Protein AF-A0A7S3TNV8-F1 (afdb_monomer)

Solvent-accessible surface area (backbone atoms only — not comparable to full-atom values): 8976 Å² total; per-residue (Å²): 89,77,47,79,48,80,37,58,65,66,76,60,36,84,88,40,68,50,72,48,67,50,72,20,68,51,102,90,32,57,68,42,51,23,13,34,42,31,68,38,26,42,53,28,73,38,35,35,22,33,30,31,35,34,22,47,86,67,29,51,46,73,84,59,76,71,73,65,27,46,64,44,63,17,73,66,74,43,70,25,25,42,14,15,30,81,36,85,53,36,44,83,66,53,17,26,31,31,29,38,52,78,52,60,22,20,69,56,12,38,73,61,49,20,26,36,39,39,41,37,46,37,68,88,80,30,33,36,39,30,39,75,28,54,54,93,59,63,62,69,40,56,80,69,75,53,72,58,75,86,77,71,60,85,43,37,38,76,44,68,24,47,78,88,36,15,37,49,82,38,53,109

Sequence (172 aa):
GLFILDLDHVPTGCGTWPAFWMYGEDETHIWPKWGEYDIFESMHNLTNVMTTLHTTEGCDQSTVAPGTFKRMDGAAGHPAADCNTEAKGQYHNQGCPQLGPDRTSGNAFNADGGGTFAAEWDPRSQQIRTWFWGRGKEPEDLKRGKPEPYDWGMPYSFFSLDPRRCPAAHFH

Radius of gyration: 15.63 Å; Cα contacts (8 Å, |Δi|>4): 425; chains: 1; bounding box: 36×34×40 Å

Mean predicted aligned error: 2.69 Å

InterPro domains:
  IPR013320 Concanavalin A-like lectin/glucanase domain superfamily [SSF49899] (1-147)
  IPR050546 Glycosyl Hydrolase Family 16 [PTHR10963] (3-152)

Organism: NCBI:txid141414

Structure (mmCIF, N/CA/C/O backbone):
data_AF-A0A7S3TNV8-F1
#
_entry.id   AF-A0A7S3TNV8-F1
#
loop_
_atom_site.group_PDB
_atom_site.id
_atom_site.type_symbol
_atom_site.label_atom_id
_atom_site.label_alt_id
_atom_site.label_comp_id
_atom_site.label_asym_id
_atom_site.label_entity_id
_atom_site.label_seq_id
_atom_site.pdbx_PDB_ins_code
_atom_site.Cartn_x
_atom_site.Cartn_y
_atom_site.Cartn_z
_atom_site.occupancy
_atom_site.B_iso_or_equiv
_atom_site.auth_seq_id
_atom_site.auth_comp_id
_atom_site.auth_asym_id
_atom_site.auth_atom_id
_atom_site.pdbx_PDB_model_num
ATOM 1 N N . GLY A 1 1 ? -4.685 -15.216 -0.239 1.00 93.81 1 GLY A N 1
ATOM 2 C CA . GLY A 1 1 ? -5.238 -15.487 1.101 1.00 93.81 1 GLY A CA 1
ATOM 3 C C . GLY A 1 1 ? -5.788 -14.213 1.707 1.00 93.81 1 GLY A C 1
ATOM 4 O O . GLY A 1 1 ? -5.789 -13.191 1.034 1.00 93.81 1 GLY A O 1
ATOM 5 N N . LEU A 1 2 ? -6.235 -14.274 2.959 1.00 97.62 2 LEU A N 1
ATOM 6 C CA . LEU A 1 2 ? -6.669 -13.116 3.740 1.00 97.62 2 LEU A CA 1
ATOM 7 C C . LEU A 1 2 ? -5.831 -13.048 5.020 1.00 97.62 2 LEU A C 1
ATOM 9 O O . LEU A 1 2 ? -5.732 -14.041 5.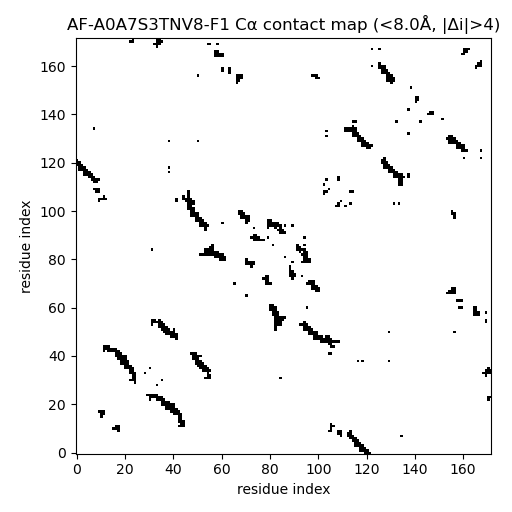741 1.00 97.62 2 LEU A O 1
ATOM 13 N N . PHE A 1 3 ? -5.247 -11.886 5.285 1.00 97.81 3 PHE A N 1
ATOM 14 C CA . PHE A 1 3 ? -4.323 -11.638 6.385 1.00 97.81 3 PHE A CA 1
ATOM 15 C C . PHE A 1 3 ? -4.856 -10.482 7.225 1.00 97.81 3 PHE A C 1
ATOM 17 O O . PHE A 1 3 ? -5.188 -9.428 6.685 1.00 97.81 3 PHE A O 1
ATOM 24 N N . ILE A 1 4 ? -4.963 -10.689 8.537 1.00 97.94 4 ILE A N 1
ATOM 25 C CA . ILE A 1 4 ? -5.504 -9.703 9.474 1.00 97.94 4 ILE A CA 1
ATOM 26 C C . ILE A 1 4 ? -4.386 -9.263 10.411 1.00 97.94 4 ILE A C 1
ATOM 28 O O . ILE A 1 4 ? -3.761 -10.096 11.068 1.00 97.94 4 ILE A O 1
ATOM 32 N N . LEU A 1 5 ? -4.151 -7.958 10.461 1.00 97.69 5 LEU A N 1
ATOM 33 C CA . LEU A 1 5 ? -3.147 -7.315 11.292 1.00 97.69 5 LEU A CA 1
ATOM 34 C C . LEU A 1 5 ? -3.851 -6.342 12.239 1.00 97.69 5 LEU A C 1
ATOM 36 O O . LEU A 1 5 ? -4.276 -5.266 11.826 1.00 97.69 5 LEU A O 1
ATOM 40 N N . ASP A 1 6 ? -3.977 -6.738 13.502 1.00 97.69 6 ASP A N 1
ATOM 41 C CA . ASP A 1 6 ? -4.536 -5.918 14.576 1.00 97.69 6 ASP A CA 1
ATOM 42 C C . ASP A 1 6 ? -3.394 -5.268 15.376 1.00 97.69 6 ASP A C 1
ATOM 44 O O . ASP A 1 6 ? -2.540 -5.966 15.928 1.00 97.69 6 ASP A O 1
ATOM 48 N N . LEU A 1 7 ? -3.342 -3.934 15.393 1.00 97.88 7 LEU A N 1
ATOM 49 C CA . LEU A 1 7 ? -2.240 -3.153 15.950 1.00 97.88 7 LEU A CA 1
ATOM 50 C C . LEU A 1 7 ? -2.749 -2.098 16.924 1.00 97.88 7 LEU A C 1
ATOM 52 O O . LEU A 1 7 ? -3.512 -1.218 16.542 1.00 97.88 7 LEU A O 1
ATOM 56 N N . ASP A 1 8 ? -2.225 -2.104 18.148 1.00 98.06 8 ASP A N 1
ATOM 57 C CA . ASP A 1 8 ? -2.437 -1.013 19.109 1.00 98.06 8 ASP A CA 1
ATOM 58 C C . ASP A 1 8 ? -1.501 0.179 18.860 1.00 98.06 8 ASP A C 1
ATOM 60 O O . ASP A 1 8 ? -1.806 1.312 19.235 1.00 98.06 8 ASP A O 1
ATOM 64 N N . HIS A 1 9 ? -0.325 -0.075 18.275 1.00 98.06 9 HIS A N 1
ATOM 65 C CA . HIS A 1 9 ? 0.735 0.919 18.142 1.00 98.06 9 HIS A CA 1
ATOM 66 C C . HIS A 1 9 ? 1.731 0.550 17.031 1.00 98.06 9 HIS A C 1
ATOM 68 O O . HIS A 1 9 ? 2.029 -0.625 16.819 1.00 98.06 9 HIS A O 1
ATOM 74 N N . VAL A 1 10 ? 2.309 1.556 16.371 1.00 97.69 10 VAL A N 1
ATOM 75 C CA . VAL A 1 10 ? 3.352 1.423 15.338 1.00 97.69 10 VAL A CA 1
ATOM 76 C C . VAL A 1 10 ? 4.565 2.313 15.639 1.00 97.69 10 VAL A C 1
ATOM 78 O O . VAL A 1 10 ? 4.421 3.340 16.317 1.00 97.69 10 VAL A O 1
ATOM 81 N N . PRO A 1 11 ? 5.776 1.963 15.163 1.00 97.50 11 PRO A N 1
ATOM 82 C CA . PRO A 1 11 ? 6.937 2.846 15.258 1.00 97.50 11 PRO A CA 1
ATOM 83 C C . PRO A 1 11 ? 6.700 4.184 14.537 1.00 97.50 11 PRO A C 1
ATOM 85 O O . PRO A 1 11 ? 6.057 4.232 13.493 1.00 97.50 11 PRO A O 1
ATOM 88 N N . THR A 1 12 ? 7.227 5.284 15.075 1.00 96.00 12 THR A N 1
ATOM 89 C CA . THR A 1 12 ? 7.022 6.639 14.530 1.00 96.00 12 THR A CA 1
ATOM 90 C C . THR A 1 12 ? 8.165 7.563 14.940 1.00 96.00 12 THR A C 1
ATOM 92 O O . THR A 1 12 ? 8.697 7.430 16.045 1.00 96.00 12 THR A O 1
ATOM 95 N N . GLY A 1 13 ? 8.541 8.502 14.071 1.00 95.94 13 GLY A N 1
ATOM 96 C CA . GLY A 1 13 ? 9.595 9.481 14.336 1.00 95.94 13 GLY A CA 1
ATOM 97 C C . GLY A 1 13 ? 10.456 9.783 13.111 1.00 95.94 13 GLY A C 1
ATOM 98 O O . GLY A 1 13 ? 10.538 9.006 12.165 1.00 95.94 13 GLY A O 1
ATOM 99 N N . CYS A 1 14 ? 11.160 10.916 13.115 1.00 96.62 14 CYS A N 1
ATOM 100 C CA . CYS A 1 14 ? 12.098 11.234 12.036 1.00 96.62 14 CYS A CA 1
ATOM 101 C C . CYS A 1 14 ? 13.152 10.124 11.878 1.00 96.62 14 CYS A C 1
ATOM 103 O O . CYS A 1 14 ? 13.779 9.714 12.851 1.00 96.62 14 CYS A O 1
ATOM 105 N N . GLY A 1 15 ? 13.355 9.670 10.640 1.00 96.31 15 GLY A N 1
ATOM 106 C CA . GLY A 1 15 ? 14.295 8.592 10.319 1.00 96.31 15 GLY A CA 1
ATOM 107 C C . GLY A 1 15 ? 13.764 7.167 10.515 1.00 96.31 15 GLY A C 1
ATOM 108 O O . GLY A 1 15 ? 14.474 6.234 10.157 1.00 96.31 15 GLY A O 1
ATOM 109 N N . THR A 1 16 ? 12.544 6.968 11.029 1.00 97.75 16 THR A N 1
ATOM 110 C CA . THR A 1 16 ? 11.936 5.629 11.064 1.00 97.75 16 THR A CA 1
ATOM 111 C C . THR A 1 16 ? 11.327 5.257 9.714 1.00 97.75 16 THR A C 1
ATOM 113 O O . THR A 1 16 ? 10.897 6.129 8.952 1.00 97.75 16 THR A O 1
ATOM 116 N N . TRP A 1 17 ? 11.279 3.951 9.448 1.00 98.12 17 TRP A N 1
ATOM 117 C CA . TRP A 1 17 ? 10.628 3.356 8.282 1.00 98.12 17 TRP A CA 1
ATOM 118 C C . TRP A 1 17 ? 10.048 1.973 8.648 1.00 98.12 17 TRP A C 1
ATOM 120 O O . TRP A 1 17 ? 10.650 0.944 8.348 1.00 98.12 17 TRP A O 1
ATOM 130 N N . PRO A 1 18 ? 8.957 1.913 9.436 1.00 98.00 18 PRO A N 1
ATOM 131 C CA . PRO A 1 18 ? 8.311 0.646 9.776 1.00 98.00 18 PRO A CA 1
ATOM 132 C C . PRO A 1 18 ? 7.555 0.043 8.589 1.00 98.00 18 PRO A C 1
ATOM 134 O O . PRO A 1 18 ? 6.885 0.770 7.854 1.00 98.00 18 PRO A O 1
ATOM 137 N N . ALA A 1 19 ? 7.581 -1.288 8.495 1.00 98.31 19 ALA A N 1
ATOM 138 C CA . ALA A 1 19 ? 6.826 -2.045 7.507 1.00 98.31 19 ALA A CA 1
ATOM 139 C C . ALA A 1 19 ? 6.261 -3.357 8.085 1.00 98.31 19 ALA A C 1
ATOM 141 O O . ALA A 1 19 ? 6.890 -4.006 8.925 1.00 98.31 19 ALA A O 1
ATOM 142 N N . PHE A 1 20 ? 5.085 -3.752 7.603 1.00 98.50 20 PHE A N 1
ATOM 143 C CA . PHE A 1 20 ? 4.540 -5.104 7.663 1.00 98.50 20 PHE A CA 1
ATOM 144 C C . PHE A 1 20 ? 4.134 -5.493 6.243 1.00 98.50 20 PHE A C 1
ATOM 146 O O . PHE A 1 20 ? 3.249 -4.878 5.642 1.00 98.50 20 PHE A O 1
ATOM 153 N N . TRP A 1 21 ? 4.812 -6.498 5.711 1.00 98.44 21 TRP A N 1
ATOM 154 C CA . TRP A 1 21 ? 4.834 -6.796 4.289 1.00 98.44 21 TRP A CA 1
ATOM 155 C C . TRP A 1 21 ? 4.979 -8.295 4.062 1.00 98.44 21 TRP A C 1
ATOM 157 O O . TRP A 1 21 ? 5.307 -9.060 4.976 1.00 98.44 21 TRP A O 1
ATOM 167 N N . MET A 1 22 ? 4.692 -8.714 2.839 1.00 97.38 22 MET A N 1
ATOM 168 C CA . MET A 1 22 ? 4.910 -10.073 2.363 1.00 97.38 22 MET A CA 1
ATOM 169 C C . MET A 1 22 ? 5.704 -10.004 1.071 1.00 97.38 22 MET A C 1
ATOM 171 O O . MET A 1 22 ? 5.476 -9.114 0.257 1.00 97.38 22 MET A O 1
ATOM 175 N N . TYR A 1 23 ? 6.579 -10.974 0.850 1.00 97.38 23 TYR A N 1
ATOM 176 C CA . TYR A 1 23 ? 7.312 -11.091 -0.400 1.00 97.38 23 TYR A CA 1
ATOM 177 C C . TYR A 1 23 ? 7.559 -12.546 -0.753 1.00 97.38 23 TYR A C 1
ATOM 179 O O . TYR A 1 23 ? 7.513 -13.425 0.115 1.00 97.38 23 TYR A O 1
ATOM 187 N N . GLY A 1 24 ? 7.808 -12.778 -2.035 1.00 94.81 24 GLY A N 1
ATOM 188 C CA . GLY A 1 24 ? 8.236 -14.068 -2.543 1.00 94.81 24 GLY A CA 1
ATOM 189 C C . GLY A 1 24 ? 9.708 -14.044 -2.937 1.00 94.81 24 GLY A C 1
ATOM 190 O O . GLY A 1 24 ? 10.177 -13.115 -3.598 1.00 94.81 24 GLY A O 1
ATOM 191 N N . GLU A 1 25 ? 10.424 -15.111 -2.595 1.00 95.88 25 GLU A N 1
ATOM 192 C CA . GLU A 1 25 ? 11.711 -15.439 -3.203 1.00 95.88 25 GLU A CA 1
ATOM 193 C C . GLU A 1 25 ? 11.985 -16.948 -3.153 1.00 95.88 25 GLU A C 1
ATOM 195 O O . GLU A 1 25 ? 11.464 -17.668 -2.298 1.00 95.88 25 GLU A O 1
ATOM 200 N N . ASP A 1 26 ? 12.824 -1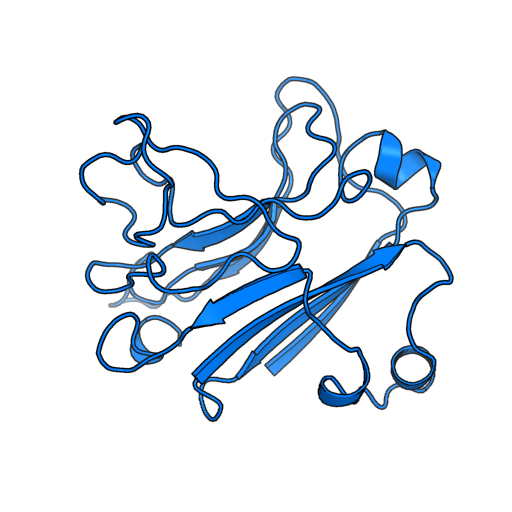7.427 -4.067 1.00 94.19 26 ASP A N 1
ATOM 201 C CA . ASP A 1 26 ? 13.454 -18.747 -3.996 1.00 94.19 26 ASP A CA 1
ATOM 202 C C . ASP A 1 26 ? 14.865 -18.711 -4.611 1.00 94.19 26 ASP A C 1
ATOM 204 O O . ASP A 1 26 ? 15.308 -17.682 -5.125 1.00 94.19 26 ASP A O 1
ATOM 208 N N . GLU A 1 27 ? 15.581 -19.841 -4.591 1.00 95.19 27 GLU A N 1
ATOM 209 C CA . GLU A 1 27 ? 16.967 -19.956 -5.084 1.00 95.19 27 GLU A CA 1
ATOM 210 C C . GLU A 1 27 ? 17.173 -19.461 -6.530 1.00 95.19 27 GLU A C 1
ATOM 212 O O . GLU A 1 27 ? 18.276 -19.065 -6.908 1.00 95.19 27 GLU A O 1
ATOM 217 N N . THR A 1 28 ? 16.125 -19.489 -7.354 1.00 95.44 28 THR A N 1
ATOM 218 C CA . THR A 1 28 ? 16.146 -19.103 -8.775 1.00 95.44 28 THR A CA 1
ATOM 219 C C . THR A 1 28 ? 15.288 -17.872 -9.084 1.00 95.44 28 THR A C 1
ATOM 221 O O . THR A 1 28 ? 15.262 -17.386 -10.226 1.00 95.44 28 THR A O 1
ATOM 224 N N . HIS A 1 29 ? 14.612 -17.340 -8.067 1.00 94.75 29 HIS A N 1
ATOM 225 C CA . HIS A 1 29 ? 13.715 -16.199 -8.149 1.00 94.75 29 HIS A CA 1
ATOM 226 C C . HIS A 1 29 ? 13.990 -15.240 -7.004 1.00 94.75 29 HIS A C 1
ATOM 228 O O . HIS A 1 29 ? 13.268 -15.184 -6.017 1.00 94.75 29 HIS A O 1
ATOM 234 N N . ILE A 1 30 ? 15.063 -14.475 -7.169 1.00 96.06 30 ILE A N 1
ATOM 235 C CA . ILE A 1 30 ? 15.429 -13.418 -6.235 1.00 96.06 30 ILE A CA 1
ATOM 236 C C . ILE A 1 30 ? 14.428 -12.275 -6.399 1.00 96.06 30 ILE A C 1
ATOM 238 O O . ILE A 1 30 ? 14.031 -11.942 -7.523 1.00 96.06 30 ILE A O 1
ATOM 242 N N . TRP A 1 31 ? 14.024 -11.682 -5.281 1.00 97.25 31 TRP A N 1
ATOM 243 C CA . TRP A 1 31 ? 13.235 -10.457 -5.259 1.00 97.25 31 TRP A CA 1
ATOM 244 C C . TRP A 1 31 ? 13.767 -9.412 -6.275 1.00 97.25 31 TRP A C 1
ATOM 246 O O . TRP A 1 31 ? 14.986 -9.284 -6.434 1.00 97.25 31 TRP A O 1
ATOM 256 N N . PRO A 1 32 ? 12.892 -8.679 -6.995 1.00 96.44 32 PRO A N 1
ATOM 257 C CA . PRO A 1 32 ? 11.431 -8.633 -6.866 1.00 96.44 32 PRO A CA 1
ATOM 258 C C . PRO A 1 32 ? 10.708 -9.628 -7.790 1.00 96.44 32 PRO A C 1
ATOM 260 O O . PRO A 1 32 ? 9.563 -9.394 -8.177 1.00 96.44 32 PRO A O 1
ATOM 263 N N . LYS A 1 33 ? 11.361 -10.724 -8.212 1.00 97.12 33 LYS A N 1
ATOM 264 C CA . LYS A 1 33 ? 10.802 -11.619 -9.239 1.00 97.12 33 LYS A CA 1
ATOM 265 C C . LYS A 1 33 ? 9.454 -12.223 -8.842 1.00 97.12 33 LYS A C 1
ATOM 267 O O . LYS A 1 33 ? 8.583 -12.261 -9.700 1.00 97.12 33 LYS A O 1
ATOM 272 N N . TRP A 1 34 ? 9.280 -12.610 -7.574 1.00 96.94 34 TRP A N 1
ATOM 273 C CA . TRP A 1 34 ? 8.012 -13.091 -6.988 1.00 96.94 34 TRP A CA 1
ATOM 274 C C . TRP A 1 34 ? 7.245 -12.043 -6.188 1.00 96.94 34 TRP A C 1
ATOM 276 O O . TRP A 1 34 ? 6.343 -12.374 -5.416 1.00 96.94 34 TRP A O 1
ATOM 286 N N . GLY A 1 35 ? 7.567 -10.781 -6.450 1.00 98.12 35 GLY A N 1
ATOM 287 C CA . GLY A 1 35 ? 6.808 -9.650 -5.978 1.00 98.12 35 GLY A CA 1
ATOM 288 C C . GLY A 1 35 ? 6.925 -9.404 -4.479 1.00 98.12 35 GLY A C 1
ATOM 289 O O . GLY A 1 35 ? 7.412 -10.214 -3.688 1.00 98.12 35 GLY A O 1
ATOM 290 N N . GLU A 1 36 ? 6.439 -8.234 -4.112 1.00 98.75 36 GLU A N 1
ATOM 291 C CA . GLU A 1 36 ? 6.318 -7.745 -2.752 1.00 98.75 36 GLU A CA 1
ATOM 292 C C . GLU A 1 36 ? 4.984 -7.032 -2.621 1.00 98.75 36 GLU A C 1
ATOM 294 O O . GLU A 1 36 ? 4.532 -6.354 -3.548 1.00 98.75 36 GLU A O 1
ATOM 299 N N . TYR A 1 37 ? 4.356 -7.219 -1.471 1.00 98.62 37 TYR A N 1
ATOM 300 C CA . TYR A 1 37 ? 3.141 -6.547 -1.079 1.00 98.62 37 TYR A CA 1
ATOM 301 C C . TYR A 1 37 ? 3.321 -5.954 0.316 1.00 98.62 37 TYR A C 1
ATOM 303 O O . TYR A 1 37 ? 3.185 -6.642 1.336 1.00 98.62 37 TYR A O 1
ATOM 311 N N . ASP A 1 38 ? 3.572 -4.651 0.343 1.00 98.75 38 ASP A N 1
ATOM 312 C CA . ASP A 1 38 ? 3.612 -3.856 1.559 1.00 98.75 38 ASP A CA 1
ATOM 313 C C . ASP A 1 38 ? 2.189 -3.532 1.978 1.00 98.75 38 ASP A C 1
ATOM 315 O O . ASP A 1 38 ? 1.492 -2.727 1.360 1.00 98.75 38 ASP A O 1
ATOM 319 N N . ILE A 1 39 ? 1.728 -4.201 3.031 1.00 98.62 39 ILE A N 1
ATOM 320 C CA . ILE A 1 39 ? 0.380 -4.013 3.571 1.00 98.62 39 ILE A CA 1
ATOM 321 C C . ILE A 1 39 ? 0.342 -2.729 4.396 1.00 98.62 39 ILE A C 1
ATOM 323 O O . ILE A 1 39 ? -0.584 -1.922 4.278 1.00 98.62 39 ILE A O 1
ATOM 327 N N . PHE A 1 40 ? 1.352 -2.572 5.247 1.00 98.62 40 PHE A N 1
ATOM 328 C CA . PHE A 1 40 ? 1.593 -1.386 6.040 1.00 98.62 40 PHE A CA 1
ATOM 329 C C . PHE A 1 40 ? 3.028 -0.949 5.814 1.00 98.62 40 PHE A C 1
ATOM 331 O O . PHE A 1 40 ? 3.952 -1.678 6.157 1.00 98.62 40 PHE A O 1
ATOM 338 N N . GLU A 1 41 ? 3.212 0.268 5.337 1.00 98.31 41 GLU A N 1
ATOM 339 C CA . GLU A 1 41 ? 4.502 0.933 5.325 1.00 98.31 41 GLU A CA 1
ATOM 340 C C . GLU A 1 41 ? 4.311 2.406 5.688 1.00 98.31 41 GLU A C 1
ATOM 342 O O . GLU A 1 41 ? 3.294 3.029 5.376 1.00 98.31 41 GLU A O 1
ATOM 347 N N . SER A 1 42 ? 5.267 2.987 6.399 1.00 97.12 42 SER A N 1
ATOM 348 C CA . SER A 1 42 ? 5.268 4.416 6.698 1.00 97.12 42 SER A CA 1
ATOM 349 C C . SER A 1 42 ? 6.700 4.912 6.783 1.00 97.12 42 SER A C 1
ATOM 351 O O . SER A 1 42 ? 7.607 4.161 7.120 1.00 97.12 42 SER A O 1
ATOM 353 N N . MET A 1 43 ? 6.904 6.201 6.542 1.00 96.12 43 MET A N 1
ATOM 354 C CA . MET A 1 43 ? 8.203 6.849 6.684 1.00 96.12 43 MET A CA 1
ATOM 355 C C . MET A 1 43 ? 8.083 8.075 7.573 1.00 96.12 43 MET A C 1
ATOM 357 O O . MET A 1 43 ? 7.120 8.842 7.491 1.00 96.12 43 MET A O 1
ATOM 361 N N . HIS A 1 44 ? 9.103 8.295 8.392 1.00 96.19 44 HIS A N 1
ATOM 362 C CA . HIS A 1 44 ? 9.231 9.488 9.217 1.00 96.19 44 HIS A CA 1
ATOM 363 C C . HIS A 1 44 ? 7.987 9.717 10.103 1.00 96.19 44 HIS A C 1
ATOM 365 O O . HIS A 1 44 ? 7.643 8.891 10.946 1.00 96.19 44 HIS A O 1
ATOM 371 N N . ASN A 1 45 ? 7.308 10.850 9.899 1.00 95.00 45 ASN A N 1
ATOM 372 C CA . ASN A 1 45 ? 6.096 11.250 10.608 1.00 95.00 45 ASN A CA 1
ATOM 373 C C . ASN A 1 45 ? 4.869 11.267 9.682 1.00 95.00 45 ASN A C 1
ATOM 375 O O . ASN A 1 45 ? 3.954 12.060 9.912 1.00 95.00 45 ASN A O 1
ATOM 379 N N . LEU A 1 46 ? 4.863 10.463 8.611 1.00 96.12 46 LEU A N 1
ATOM 380 C CA . LEU A 1 46 ? 3.656 10.281 7.808 1.00 96.12 46 LEU A CA 1
ATOM 381 C C . LEU A 1 46 ? 2.500 9.824 8.710 1.00 96.12 46 LEU A C 1
ATOM 383 O O . LEU A 1 46 ? 2.692 9.039 9.638 1.00 96.12 46 LEU A O 1
ATOM 387 N N . THR A 1 47 ? 1.313 10.366 8.446 1.00 97.12 47 THR A N 1
ATOM 388 C CA . THR A 1 47 ? 0.062 9.995 9.128 1.00 97.12 47 THR A CA 1
ATOM 389 C C . THR A 1 47 ? -0.821 9.089 8.268 1.00 97.12 47 THR A C 1
ATOM 391 O O . THR A 1 47 ? -1.843 8.581 8.734 1.00 97.12 47 THR A O 1
ATOM 394 N N . ASN A 1 48 ? -0.414 8.886 7.015 1.00 97.75 48 ASN A N 1
ATOM 395 C CA . ASN A 1 48 ? -1.001 7.969 6.056 1.00 97.75 48 ASN A CA 1
ATOM 396 C C . ASN A 1 48 ? -0.083 6.754 5.911 1.00 97.75 48 ASN A C 1
ATOM 398 O O . ASN A 1 48 ? 1.123 6.908 5.704 1.00 97.75 48 ASN A O 1
ATOM 402 N N . VAL A 1 49 ? -0.658 5.560 5.975 1.00 98.25 49 VAL A N 1
ATOM 403 C CA . VAL A 1 49 ? -0.005 4.327 5.541 1.00 98.25 49 VAL A CA 1
ATOM 404 C C . VAL A 1 49 ? 0.229 4.368 4.031 1.00 98.25 49 VAL A C 1
ATOM 406 O O . VAL A 1 49 ? -0.567 4.946 3.285 1.00 98.25 49 VAL A O 1
ATOM 409 N N . MET A 1 50 ? 1.302 3.737 3.583 1.00 98.12 50 MET A N 1
ATOM 410 C CA . MET A 1 50 ? 1.560 3.417 2.188 1.00 98.12 50 MET A CA 1
ATOM 411 C C . MET A 1 50 ? 1.348 1.919 2.011 1.00 98.12 50 MET A C 1
ATOM 413 O O . MET A 1 50 ? 1.886 1.114 2.769 1.00 98.12 50 MET A O 1
ATOM 417 N N . THR A 1 51 ? 0.524 1.570 1.033 1.00 98.62 51 THR A N 1
ATOM 418 C CA . THR A 1 51 ? 0.380 0.202 0.550 1.00 98.62 51 THR A CA 1
ATOM 419 C C . THR A 1 51 ? 1.009 0.135 -0.822 1.00 98.62 51 THR A C 1
ATOM 421 O O . THR A 1 51 ? 0.589 0.879 -1.712 1.00 98.62 51 THR A O 1
ATOM 424 N N . THR A 1 52 ? 1.990 -0.733 -1.012 1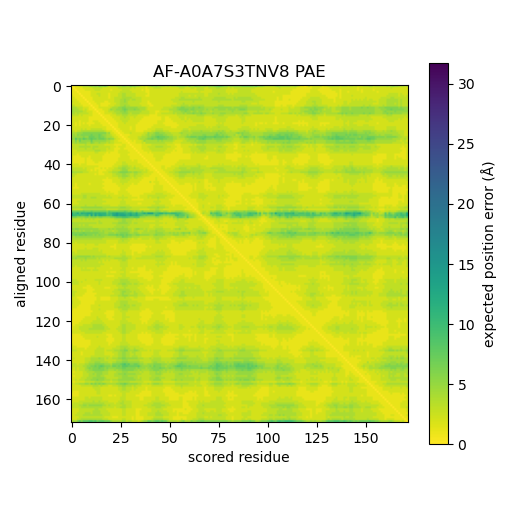.00 98.75 52 THR A N 1
ATOM 425 C CA . THR A 1 52 ? 2.819 -0.727 -2.219 1.00 98.75 52 THR A CA 1
ATOM 426 C C . THR A 1 52 ? 2.950 -2.139 -2.767 1.00 98.75 52 THR A C 1
ATOM 428 O O . THR A 1 52 ? 2.907 -3.116 -2.022 1.00 98.75 52 THR A O 1
ATOM 431 N N . LEU A 1 53 ? 3.052 -2.247 -4.093 1.00 98.75 53 LEU A N 1
ATOM 432 C CA . LEU A 1 53 ? 3.558 -3.455 -4.731 1.00 98.75 53 LEU A CA 1
ATOM 433 C C . LEU A 1 53 ? 4.900 -3.149 -5.384 1.00 98.75 53 LEU A C 1
ATOM 435 O O . LEU A 1 53 ? 5.034 -2.128 -6.072 1.00 98.75 53 LEU A O 1
ATOM 439 N N . HIS A 1 54 ? 5.835 -4.082 -5.235 1.00 98.81 54 HIS A N 1
ATOM 440 C CA . HIS A 1 54 ? 7.081 -4.122 -5.993 1.00 98.81 54 HIS A CA 1
ATOM 441 C C . HIS A 1 54 ? 7.102 -5.397 -6.829 1.00 98.81 54 HIS A C 1
ATOM 443 O O . HIS A 1 54 ? 6.733 -6.472 -6.364 1.00 98.81 54 HIS A O 1
ATOM 449 N N . THR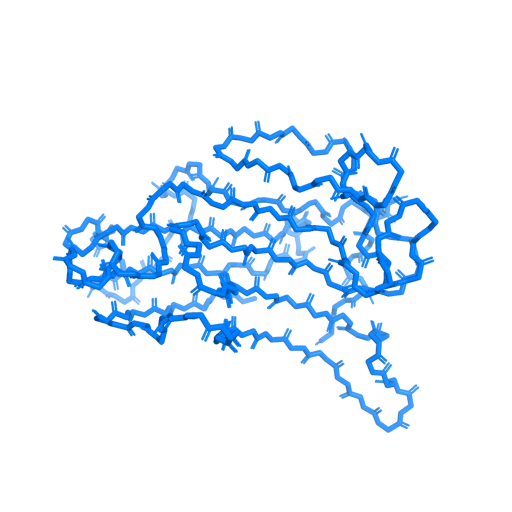 A 1 55 ? 7.483 -5.273 -8.093 1.00 98.62 55 THR A N 1
ATOM 450 C CA . THR A 1 55 ? 7.470 -6.359 -9.081 1.00 98.62 55 THR A CA 1
ATOM 451 C C . THR A 1 55 ? 8.619 -6.176 -10.071 1.00 98.62 55 THR A C 1
ATOM 453 O O . THR A 1 55 ? 9.326 -5.166 -10.051 1.00 98.62 55 THR A O 1
ATOM 456 N N . THR A 1 56 ? 8.790 -7.145 -10.969 1.00 98.12 56 THR A N 1
ATOM 457 C CA . THR A 1 56 ? 9.537 -6.930 -12.219 1.00 98.12 56 THR A CA 1
ATOM 458 C C . THR A 1 56 ? 8.659 -6.224 -13.265 1.00 98.12 56 THR A C 1
ATOM 460 O O . THR A 1 56 ? 7.514 -5.870 -12.996 1.00 98.12 56 THR A O 1
ATOM 463 N N . GLU A 1 57 ? 9.179 -5.978 -14.469 1.00 98.06 57 GLU A N 1
ATOM 464 C CA . GLU A 1 57 ? 8.432 -5.301 -15.538 1.00 98.06 57 GLU A CA 1
ATOM 465 C C . GLU A 1 57 ? 7.073 -5.961 -15.851 1.00 98.06 57 GLU A C 1
ATOM 467 O O . GLU A 1 57 ? 6.939 -7.185 -15.881 1.00 98.06 57 GLU A O 1
ATOM 472 N N . GLY A 1 58 ? 6.068 -5.137 -16.168 1.00 98.00 58 GLY A N 1
ATOM 473 C CA . GLY A 1 58 ? 4.761 -5.606 -16.633 1.00 98.00 58 GLY A CA 1
ATOM 474 C C . GLY A 1 58 ? 3.696 -5.671 -15.541 1.00 98.00 58 GLY A C 1
ATOM 475 O O . GLY A 1 58 ? 2.852 -6.567 -15.581 1.00 98.00 58 GLY A O 1
ATOM 476 N N . CYS A 1 59 ? 3.743 -4.754 -14.571 1.00 98.44 59 CYS A N 1
ATOM 477 C CA . CYS A 1 59 ? 2.665 -4.516 -13.617 1.00 98.44 59 CYS A CA 1
ATOM 478 C C . CYS A 1 59 ? 2.275 -3.026 -13.581 1.00 98.44 59 CYS A C 1
ATOM 480 O O . CYS A 1 59 ? 2.796 -2.244 -12.796 1.00 98.44 59 CYS A O 1
ATOM 482 N N . ASP A 1 60 ? 1.333 -2.634 -14.439 1.00 98.00 60 ASP A N 1
ATOM 483 C CA . ASP A 1 60 ? 0.824 -1.266 -14.577 1.00 98.00 60 ASP A CA 1
ATOM 484 C C . ASP A 1 60 ? -0.550 -1.090 -13.904 1.00 98.00 60 ASP A C 1
ATOM 486 O O . ASP A 1 60 ? -1.545 -1.713 -14.287 1.00 98.00 60 ASP A O 1
ATOM 490 N N . GLN A 1 61 ? -0.617 -0.177 -12.936 1.00 98.19 61 GLN A N 1
ATOM 491 C CA . GLN A 1 61 ? -1.809 0.183 -12.162 1.00 98.19 61 GLN A CA 1
ATOM 492 C C . GLN A 1 61 ? -2.393 1.544 -12.567 1.00 98.19 61 GLN A C 1
ATOM 494 O O . GLN A 1 61 ? -3.276 2.067 -11.879 1.00 98.19 61 GLN A O 1
ATOM 499 N N . SER A 1 62 ? -1.937 2.148 -13.669 1.00 96.38 62 SER A N 1
ATOM 500 C CA . SER A 1 62 ? -2.378 3.478 -14.124 1.00 96.38 62 SER A CA 1
ATOM 501 C C . SER A 1 62 ? -3.880 3.558 -14.416 1.00 96.38 62 SER A C 1
ATOM 503 O O . SER A 1 62 ? -4.487 4.615 -14.247 1.00 96.38 62 SER A O 1
ATOM 505 N N . THR A 1 63 ? -4.510 2.442 -14.796 1.00 94.94 63 THR A N 1
ATOM 506 C CA . THR A 1 63 ? -5.956 2.379 -15.070 1.00 94.94 63 THR A CA 1
ATOM 507 C C . THR A 1 63 ? -6.819 2.136 -13.843 1.00 94.94 63 THR A C 1
ATOM 509 O O . THR A 1 63 ? -8.043 2.204 -13.948 1.00 94.94 63 THR A O 1
ATOM 512 N N . VAL A 1 64 ? -6.228 1.831 -12.687 1.00 96.12 64 VAL A N 1
ATOM 513 C CA . VAL A 1 64 ? -7.002 1.686 -11.454 1.00 96.12 64 VAL A CA 1
ATOM 514 C C . VAL A 1 64 ? -7.529 3.062 -11.041 1.00 96.12 64 VAL A C 1
ATOM 516 O O . VAL A 1 64 ? -6.768 4.017 -10.877 1.00 96.12 64 VAL A O 1
ATOM 519 N N . ALA A 1 65 ? -8.840 3.196 -10.872 1.00 90.69 65 ALA A N 1
ATOM 520 C CA . ALA A 1 65 ? -9.404 4.439 -10.364 1.00 90.69 65 ALA A CA 1
ATOM 521 C C . ALA A 1 65 ? -9.057 4.581 -8.870 1.00 90.69 65 ALA A C 1
ATOM 523 O O . ALA A 1 65 ? -9.279 3.631 -8.115 1.00 90.69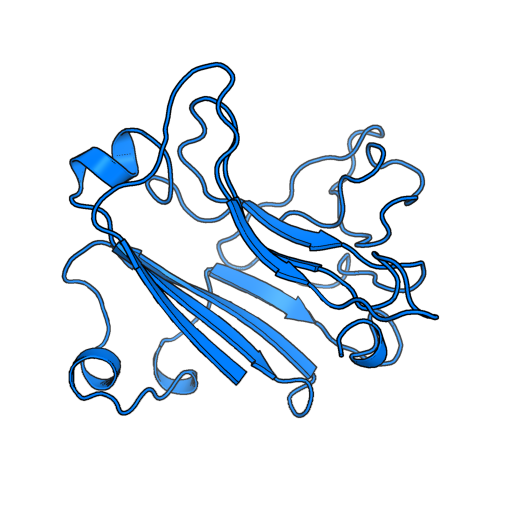 65 ALA A O 1
ATOM 524 N N . PRO A 1 66 ? -8.520 5.730 -8.423 1.00 81.31 66 PRO A N 1
ATOM 525 C CA . PRO A 1 66 ? -8.327 5.961 -7.003 1.00 81.31 66 PRO A CA 1
ATOM 526 C C . PRO A 1 66 ? -9.697 6.005 -6.326 1.00 81.31 66 PRO A C 1
ATOM 528 O O . PRO A 1 66 ? -10.542 6.829 -6.671 1.00 81.31 66 PRO A O 1
ATOM 531 N N . GLY A 1 67 ? -9.924 5.063 -5.413 1.00 84.06 67 GLY A N 1
ATOM 532 C CA . GLY A 1 67 ? -11.086 5.061 -4.536 1.00 84.06 67 GLY A CA 1
ATOM 533 C C . GLY A 1 67 ? -10.902 6.096 -3.439 1.00 84.06 67 GLY A C 1
ATOM 534 O O . GLY A 1 67 ? -11.071 7.293 -3.651 1.00 84.06 67 GLY A O 1
ATOM 535 N N . THR A 1 68 ? -10.501 5.629 -2.260 1.00 88.88 68 THR A N 1
ATOM 536 C CA . THR A 1 68 ? -10.150 6.507 -1.137 1.00 88.88 68 THR A CA 1
ATOM 537 C C . THR A 1 68 ? -8.642 6.711 -0.973 1.00 88.88 68 THR A C 1
ATOM 539 O O . THR A 1 68 ? -8.244 7.532 -0.149 1.00 88.88 68 THR A O 1
ATOM 542 N N . PHE A 1 69 ? -7.801 5.990 -1.726 1.00 95.81 69 PHE A N 1
ATOM 543 C CA . PHE A 1 69 ? -6.352 6.197 -1.711 1.00 95.81 69 PHE A CA 1
ATOM 544 C C . PHE A 1 69 ? -5.907 7.371 -2.587 1.00 95.81 69 PHE A C 1
ATOM 546 O O . PHE A 1 69 ? -6.605 7.807 -3.507 1.00 95.81 69 PHE A O 1
ATOM 553 N N . LYS A 1 70 ? -4.682 7.838 -2.338 1.00 96.12 70 LYS A N 1
ATOM 554 C CA . LYS A 1 70 ? -3.940 8.757 -3.212 1.00 96.12 70 LYS A CA 1
ATOM 555 C C . LYS A 1 70 ? -2.696 8.062 -3.753 1.00 96.12 70 LYS A C 1
ATOM 557 O O . LYS A 1 70 ? -2.125 7.224 -3.073 1.00 96.12 70 LYS A O 1
ATOM 562 N N . ARG A 1 71 ? -2.249 8.416 -4.955 1.00 94.06 71 ARG A N 1
ATOM 563 C CA . ARG A 1 71 ? -0.944 7.962 -5.460 1.00 94.06 71 ARG A CA 1
ATOM 564 C C . ARG A 1 71 ? 0.144 8.940 -5.043 1.00 94.06 71 ARG A C 1
ATOM 566 O O . ARG A 1 71 ? -0.120 10.141 -4.999 1.00 94.06 71 ARG A O 1
ATOM 573 N N . MET A 1 72 ? 1.341 8.432 -4.761 1.00 94.75 72 MET A N 1
ATOM 574 C CA . MET A 1 72 ? 2.528 9.289 -4.698 1.00 94.75 72 MET A CA 1
ATOM 575 C C . MET A 1 72 ? 3.002 9.616 -6.103 1.00 94.75 72 MET A C 1
ATOM 577 O O . MET A 1 72 ? 2.832 8.810 -7.015 1.00 94.75 72 MET A O 1
ATOM 581 N N . ASP A 1 73 ? 3.641 10.766 -6.262 1.00 96.50 73 ASP A N 1
ATOM 582 C CA . ASP A 1 73 ? 4.323 11.092 -7.504 1.00 96.50 73 ASP A CA 1
ATOM 583 C C . ASP A 1 73 ? 5.695 10.410 -7.565 1.00 96.50 73 ASP A C 1
ATOM 585 O O . ASP A 1 73 ? 6.390 10.237 -6.558 1.00 96.50 73 ASP A O 1
ATOM 589 N N . GLY A 1 74 ? 6.081 10.008 -8.769 1.00 95.62 74 GLY A N 1
ATOM 590 C CA . GLY A 1 74 ? 7.422 9.550 -9.089 1.00 95.62 74 GLY A CA 1
ATOM 591 C C . GLY A 1 74 ? 8.382 10.695 -9.397 1.00 95.62 74 GLY A C 1
ATOM 592 O O . GLY A 1 74 ? 8.011 11.870 -9.413 1.00 95.62 74 GLY A O 1
ATOM 593 N N . ALA A 1 75 ? 9.629 10.341 -9.709 1.00 95.25 75 ALA A N 1
ATOM 594 C CA . ALA A 1 75 ? 10.703 11.286 -10.015 1.00 95.25 75 ALA A CA 1
ATOM 595 C C . ALA A 1 75 ? 10.378 12.268 -11.160 1.00 95.25 75 ALA A C 1
ATOM 597 O O . ALA A 1 75 ? 10.918 13.373 -11.194 1.00 95.25 75 ALA A O 1
ATOM 598 N N . ALA A 1 76 ? 9.497 11.889 -12.091 1.00 93.25 76 ALA A N 1
ATOM 599 C CA . ALA A 1 76 ? 9.044 12.739 -13.193 1.00 93.25 76 ALA A CA 1
ATOM 600 C C . ALA A 1 76 ? 7.848 13.653 -12.844 1.00 93.25 76 ALA A C 1
ATOM 602 O O . ALA A 1 76 ? 7.377 14.383 -13.714 1.00 93.25 76 ALA A O 1
ATOM 603 N N . GLY A 1 77 ? 7.337 13.620 -11.606 1.00 94.06 77 GLY A N 1
ATOM 604 C CA . GLY A 1 77 ? 6.165 14.402 -11.188 1.00 94.06 77 GLY A CA 1
ATOM 605 C C . GLY A 1 77 ? 4.829 13.856 -11.708 1.00 94.06 77 GLY A C 1
ATOM 606 O O . GLY A 1 77 ? 3.850 14.592 -11.806 1.00 94.06 77 GLY A O 1
ATOM 607 N N . HIS A 1 78 ? 4.796 12.577 -12.084 1.00 93.38 78 HIS A N 1
ATOM 608 C CA . HIS A 1 78 ? 3.582 11.852 -12.458 1.00 93.38 78 HIS A CA 1
ATOM 609 C C . HIS A 1 78 ? 3.281 10.769 -11.420 1.00 93.38 78 HIS A C 1
ATOM 611 O O . HIS A 1 78 ? 4.232 10.254 -10.830 1.00 93.38 78 HIS A O 1
ATOM 617 N N . PRO A 1 79 ? 2.010 10.372 -11.225 1.00 95.56 79 PRO A N 1
ATOM 618 C CA . PRO A 1 79 ? 1.665 9.324 -10.273 1.00 95.56 79 PRO A CA 1
ATOM 619 C C . PRO A 1 79 ? 2.459 8.034 -10.512 1.00 95.56 79 PRO A C 1
ATOM 621 O O . PRO A 1 79 ? 2.445 7.499 -11.622 1.00 95.56 79 PRO A O 1
ATOM 624 N N . ALA A 1 80 ? 3.113 7.529 -9.467 1.00 97.50 80 ALA A N 1
ATOM 625 C CA . ALA A 1 80 ? 3.822 6.260 -9.475 1.00 97.50 80 ALA A CA 1
ATOM 626 C C . ALA A 1 80 ? 2.801 5.114 -9.497 1.00 97.50 80 ALA A C 1
ATOM 628 O O . ALA A 1 80 ? 2.154 4.806 -8.495 1.00 97.50 80 ALA A O 1
ATOM 629 N N . ALA A 1 81 ? 2.582 4.551 -10.680 1.00 97.75 81 ALA A N 1
ATOM 630 C CA . ALA A 1 81 ? 1.576 3.525 -10.926 1.00 97.75 81 ALA A CA 1
ATOM 631 C C . ALA A 1 81 ? 2.150 2.271 -11.598 1.00 97.75 81 ALA A C 1
ATOM 633 O O . ALA A 1 81 ? 1.423 1.293 -11.734 1.00 97.75 81 ALA A O 1
ATOM 634 N N . ASP A 1 82 ? 3.418 2.280 -12.002 1.00 98.31 82 ASP A N 1
ATOM 635 C CA . ASP A 1 82 ? 4.130 1.095 -12.471 1.00 98.31 82 ASP A CA 1
ATOM 636 C C . ASP A 1 82 ? 4.794 0.426 -11.263 1.00 98.31 82 ASP A C 1
ATOM 638 O O . ASP A 1 82 ? 5.598 1.035 -10.564 1.00 98.31 82 ASP A O 1
ATOM 642 N N . CYS A 1 83 ? 4.423 -0.813 -10.964 1.00 98.62 83 CYS A N 1
ATOM 643 C CA . CYS A 1 83 ? 4.937 -1.525 -9.799 1.00 98.62 83 CYS A CA 1
ATOM 644 C C . CYS A 1 83 ? 6.343 -2.098 -10.037 1.00 98.62 83 CYS A C 1
ATOM 646 O O . CYS A 1 83 ? 6.900 -2.736 -9.145 1.00 98.62 83 CYS A O 1
ATOM 648 N N . ASN A 1 84 ? 6.927 -1.918 -11.225 1.00 98.62 84 ASN A N 1
ATOM 649 C CA . ASN A 1 84 ? 8.304 -2.306 -11.505 1.00 98.62 84 ASN A CA 1
ATOM 650 C C . ASN A 1 84 ? 9.292 -1.486 -10.653 1.00 98.62 84 ASN A C 1
ATOM 652 O O . ASN A 1 84 ? 9.250 -0.253 -10.652 1.00 98.62 84 ASN A O 1
ATOM 656 N N . THR A 1 85 ? 10.233 -2.149 -9.974 1.00 98.19 85 THR A N 1
ATOM 657 C CA . THR A 1 85 ? 11.272 -1.468 -9.172 1.00 98.19 85 THR A CA 1
ATOM 658 C C . THR A 1 85 ? 12.183 -0.573 -10.015 1.00 98.19 85 THR A C 1
ATOM 660 O O . THR A 1 85 ? 12.703 0.423 -9.512 1.00 98.19 85 THR A O 1
ATOM 663 N N . GLU A 1 86 ? 12.307 -0.877 -11.310 1.00 98.06 86 GLU A N 1
ATOM 664 C CA . GLU A 1 86 ? 13.112 -0.140 -12.291 1.00 98.06 86 GLU A CA 1
ATOM 665 C C . GLU A 1 86 ? 12.262 0.730 -13.240 1.00 98.06 86 GLU A C 1
ATOM 667 O O . GLU A 1 86 ? 12.699 1.082 -14.343 1.00 98.06 86 GLU A O 1
ATOM 672 N N . ALA A 1 87 ? 11.025 1.063 -12.852 1.00 97.94 87 ALA A N 1
ATOM 673 C CA . ALA A 1 87 ? 10.117 1.860 -13.672 1.00 97.94 87 ALA A CA 1
ATOM 674 C C . ALA A 1 87 ? 10.712 3.233 -14.037 1.00 97.94 87 ALA A C 1
ATOM 676 O O . ALA A 1 87 ? 11.113 4.035 -13.187 1.00 97.94 87 ALA A O 1
ATOM 677 N N . LYS A 1 88 ? 10.718 3.561 -15.333 1.00 96.31 88 LYS A N 1
ATOM 678 C CA . LYS A 1 88 ? 11.200 4.866 -15.809 1.00 96.31 88 LYS A CA 1
ATOM 679 C C . LYS A 1 88 ? 10.240 5.976 -15.388 1.00 96.31 88 LYS A C 1
ATOM 681 O O . LYS A 1 88 ? 9.041 5.891 -15.621 1.00 96.31 88 LYS A O 1
ATOM 686 N N . GLY A 1 89 ? 10.785 7.064 -14.845 1.00 95.38 89 GLY A N 1
ATOM 687 C CA . GLY A 1 89 ? 9.996 8.210 -14.373 1.00 95.38 89 GLY A CA 1
ATOM 688 C C . GLY A 1 89 ? 9.504 8.080 -12.930 1.00 95.38 89 GLY A C 1
ATOM 689 O O . GLY A 1 89 ? 8.956 9.044 -12.395 1.00 95.38 89 GLY A O 1
ATOM 690 N N . GLN A 1 90 ? 9.762 6.944 -12.283 1.00 98.06 90 GLN A N 1
ATOM 691 C CA . GLN A 1 90 ? 9.626 6.750 -10.843 1.00 98.06 90 GLN A CA 1
ATOM 692 C C . GLN A 1 90 ? 11.003 6.782 -10.170 1.00 98.06 90 GLN A C 1
ATOM 694 O O . GLN A 1 90 ? 12.037 6.727 -10.841 1.00 98.06 90 GLN A O 1
ATOM 699 N N . TYR A 1 91 ? 11.031 6.942 -8.847 1.00 97.81 91 TYR A N 1
ATOM 700 C CA . TYR A 1 91 ? 12.267 6.741 -8.094 1.00 97.81 91 TYR A CA 1
ATOM 701 C C . TYR A 1 91 ? 12.652 5.257 -8.133 1.00 97.81 91 TYR A C 1
ATOM 703 O O . TYR A 1 91 ? 11.789 4.385 -8.230 1.00 97.81 91 TYR A O 1
ATOM 711 N N . HIS A 1 92 ? 13.953 4.972 -8.062 1.00 97.56 92 HIS A N 1
ATOM 712 C CA . HIS A 1 92 ? 14.435 3.594 -7.996 1.00 97.56 92 HIS A CA 1
ATOM 713 C C . HIS A 1 92 ? 13.825 2.885 -6.783 1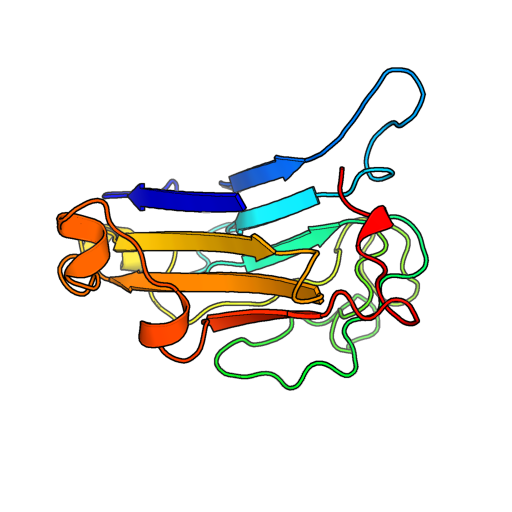.00 97.56 92 HIS A C 1
ATOM 715 O O . HIS A 1 92 ? 13.854 3.424 -5.674 1.00 97.56 92 HIS A O 1
ATOM 721 N N . ASN A 1 93 ? 13.303 1.682 -7.009 1.00 97.69 93 ASN A N 1
ATOM 722 C CA . ASN A 1 93 ? 12.573 0.886 -6.032 1.00 97.69 93 ASN A CA 1
ATOM 723 C C . ASN A 1 93 ? 11.341 1.580 -5.420 1.00 97.69 93 ASN A C 1
ATOM 725 O O . ASN A 1 93 ? 11.006 1.344 -4.267 1.00 97.69 93 ASN A O 1
ATOM 729 N N . GLN A 1 94 ? 10.663 2.465 -6.153 1.00 98.12 94 GLN A N 1
ATOM 730 C CA . GLN A 1 94 ? 9.453 3.104 -5.627 1.00 98.12 94 GLN A CA 1
ATOM 731 C C . GLN A 1 94 ? 8.236 2.174 -5.631 1.00 98.12 94 GLN A C 1
ATOM 733 O O . GLN A 1 94 ? 7.347 2.353 -4.805 1.00 98.12 94 GLN A O 1
ATOM 738 N N . GLY A 1 95 ? 8.165 1.238 -6.585 1.00 98.44 95 GLY A N 1
ATOM 739 C CA . GLY A 1 95 ? 6.949 0.466 -6.824 1.00 98.44 95 GLY A CA 1
ATOM 740 C C . GLY A 1 95 ? 5.758 1.373 -7.160 1.00 98.44 95 GLY A C 1
ATOM 741 O O . GLY A 1 95 ? 5.919 2.478 -7.682 1.00 98.44 95 GLY A O 1
ATOM 742 N N . CYS A 1 96 ? 4.547 0.921 -6.841 1.00 98.44 96 CYS A N 1
ATOM 743 C CA . CYS A 1 96 ? 3.303 1.644 -7.133 1.00 98.44 96 CYS A CA 1
ATOM 744 C C . CYS A 1 96 ? 2.513 2.006 -5.851 1.00 98.44 96 CYS A C 1
ATOM 746 O O . CYS A 1 96 ? 1.441 1.449 -5.604 1.00 98.44 96 CYS A O 1
ATOM 748 N N . PRO A 1 97 ? 3.013 2.932 -5.010 1.00 98.12 97 PRO A N 1
ATOM 749 C CA . PRO A 1 97 ? 2.461 3.194 -3.683 1.00 98.12 97 PRO A CA 1
ATOM 750 C C . PRO A 1 97 ? 1.077 3.858 -3.726 1.00 98.12 97 PRO A C 1
ATOM 752 O O . PRO A 1 97 ? 0.835 4.849 -4.430 1.00 98.12 97 PRO A O 1
ATOM 755 N N . GLN A 1 98 ? 0.177 3.350 -2.890 1.00 98.31 98 GLN A N 1
ATOM 756 C CA . GLN A 1 98 ? -1.155 3.877 -2.618 1.00 98.31 98 GLN A CA 1
ATOM 757 C C . GLN A 1 98 ? -1.226 4.362 -1.165 1.00 98.31 98 GLN A C 1
ATOM 759 O O . GLN A 1 98 ? -1.207 3.569 -0.227 1.00 98.31 98 GLN A O 1
ATOM 764 N N . LEU A 1 99 ? -1.326 5.676 -0.967 1.00 97.88 99 LEU A N 1
ATOM 765 C CA . LEU A 1 99 ? -1.517 6.281 0.349 1.00 97.88 99 LEU A CA 1
ATOM 766 C C . LEU A 1 99 ? -2.942 6.060 0.828 1.00 97.88 99 LEU A C 1
ATOM 768 O O . LEU A 1 99 ? -3.891 6.524 0.188 1.00 97.88 99 LEU A O 1
ATOM 772 N N . GLY A 1 100 ? -3.073 5.430 1.989 1.00 97.38 100 GLY A N 1
ATOM 773 C CA . GLY A 1 100 ? -4.341 5.282 2.681 1.00 97.38 100 GLY A CA 1
ATOM 774 C C . GLY A 1 100 ? -4.866 6.585 3.299 1.00 97.38 100 GLY A C 1
ATOM 775 O O . GLY A 1 100 ? -4.255 7.653 3.174 1.00 97.38 100 GLY A O 1
ATOM 776 N N . PRO A 1 101 ? -6.023 6.520 3.979 1.00 96.19 101 PRO A N 1
ATOM 777 C CA . PRO A 1 101 ? -6.617 7.653 4.686 1.00 96.19 101 PRO A CA 1
ATOM 778 C C . PRO A 1 101 ? -5.699 8.221 5.776 1.00 96.19 101 PRO A C 1
ATOM 780 O O . PRO A 1 101 ? -4.706 7.606 6.157 1.00 96.19 101 PRO A O 1
ATOM 783 N N . ASP A 1 102 ? -6.023 9.411 6.280 1.00 96.62 102 ASP A N 1
ATOM 784 C CA . ASP A 1 102 ? -5.301 9.988 7.419 1.00 96.62 102 ASP A CA 1
ATOM 785 C C . ASP A 1 102 ? -5.499 9.145 8.690 1.00 96.62 102 ASP A C 1
ATOM 787 O O . ASP A 1 102 ? -6.479 8.404 8.806 1.00 96.62 102 ASP A O 1
ATOM 791 N N . ARG A 1 103 ? -4.583 9.293 9.652 1.00 97.50 103 ARG A N 1
ATOM 792 C CA . ARG A 1 103 ? -4.582 8.588 10.948 1.00 97.50 103 ARG A CA 1
ATOM 793 C C . ARG A 1 103 ? -4.478 7.063 10.819 1.00 97.50 103 ARG A C 1
ATOM 795 O O . ARG A 1 103 ? -4.937 6.327 11.686 1.00 97.50 103 ARG A O 1
ATOM 802 N N . THR A 1 104 ? -3.846 6.594 9.747 1.00 97.81 104 THR A N 1
ATOM 803 C CA . THR A 1 104 ? -3.561 5.170 9.505 1.00 97.81 104 THR A CA 1
ATOM 804 C C . THR A 1 104 ? -2.121 4.788 9.833 1.00 97.81 104 THR A C 1
ATOM 806 O O . THR A 1 104 ? -1.790 3.610 9.843 1.00 97.81 104 THR A O 1
ATOM 809 N N . SER A 1 105 ? -1.265 5.760 10.150 1.00 98.00 105 SER A N 1
ATOM 810 C CA . SER A 1 105 ? 0.091 5.529 10.644 1.00 98.00 105 SER A CA 1
ATOM 811 C C . SER A 1 105 ? 0.548 6.638 11.602 1.00 98.00 105 SER A C 1
ATOM 813 O O . SER A 1 105 ? -0.156 7.626 11.857 1.00 98.00 105 SER A O 1
ATOM 815 N N . GLY A 1 106 ? 1.739 6.453 12.174 1.00 97.38 106 GLY A N 1
ATOM 816 C CA . GLY A 1 106 ? 2.421 7.466 12.971 1.00 97.38 106 GLY A CA 1
ATOM 817 C C . GLY A 1 106 ? 1.748 7.787 14.311 1.00 97.38 106 GLY A C 1
ATOM 818 O O . GLY A 1 106 ? 0.940 7.029 14.849 1.00 97.38 106 GLY A O 1
ATOM 819 N N . ASN A 1 107 ? 2.084 8.956 14.862 1.00 97.50 107 ASN A N 1
ATOM 820 C CA . ASN A 1 107 ? 1.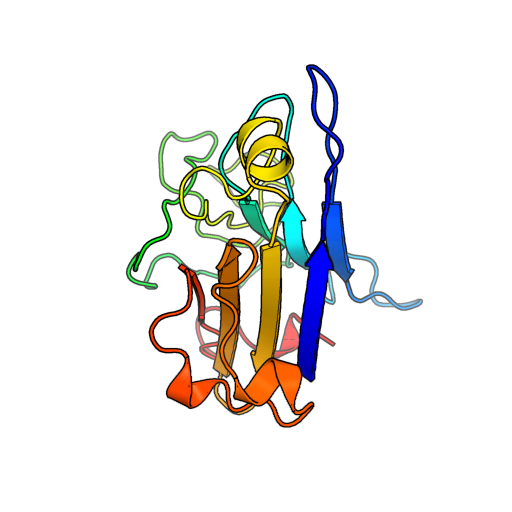589 9.405 16.170 1.00 97.50 107 ASN A CA 1
ATOM 821 C C . ASN A 1 107 ? 0.055 9.478 16.255 1.00 97.50 107 ASN A C 1
ATOM 823 O O . ASN A 1 107 ? -0.503 9.216 17.316 1.00 97.50 107 ASN A O 1
ATOM 827 N N . ALA A 1 108 ? -0.623 9.852 15.165 1.00 96.75 108 ALA A N 1
ATOM 828 C CA . ALA A 1 108 ? -2.079 9.983 15.150 1.00 96.75 108 ALA A CA 1
ATOM 829 C C . ALA A 1 108 ? -2.777 8.622 15.284 1.00 96.75 108 ALA A C 1
ATOM 831 O O . ALA A 1 108 ? -3.694 8.501 16.090 1.00 96.75 108 ALA A O 1
ATOM 832 N N . PHE A 1 109 ? -2.289 7.605 14.566 1.00 98.38 109 PHE A N 1
ATOM 833 C CA . PHE A 1 109 ? -2.750 6.223 14.699 1.00 98.38 109 PHE A CA 1
ATOM 834 C C . PHE A 1 109 ? -2.564 5.706 16.132 1.00 98.38 109 PHE A C 1
ATOM 836 O O . PHE A 1 109 ? -3.499 5.194 16.742 1.00 98.38 109 PHE A O 1
ATOM 843 N N . ASN A 1 110 ? -1.377 5.921 16.707 1.00 98.38 110 ASN A N 1
ATOM 844 C CA . ASN A 1 110 ? -1.066 5.499 18.076 1.00 98.38 110 ASN A CA 1
ATOM 845 C C . ASN A 1 110 ? -1.964 6.188 19.116 1.00 98.38 110 ASN A C 1
ATOM 847 O O . ASN A 1 110 ? -2.415 5.558 20.069 1.00 98.38 110 ASN A O 1
ATOM 851 N N . ALA A 1 111 ? -2.248 7.481 18.928 1.00 98.19 111 ALA A N 1
ATOM 852 C CA . ALA A 1 111 ? -3.120 8.247 19.817 1.00 98.19 111 ALA A CA 1
ATOM 853 C C . ALA A 1 111 ? -4.590 7.791 19.763 1.00 98.19 111 ALA A C 1
ATOM 855 O O . ALA A 1 111 ? -5.304 7.953 20.751 1.00 98.19 111 ALA A O 1
ATOM 856 N N . ASP A 1 112 ? -5.024 7.199 18.648 1.00 98.31 112 ASP A N 1
ATOM 857 C CA . ASP A 1 112 ? -6.366 6.624 18.486 1.00 98.31 112 ASP A CA 1
ATOM 858 C C . ASP A 1 112 ? -6.491 5.194 19.038 1.00 98.31 112 ASP A C 1
ATOM 860 O O . ASP A 1 112 ? -7.565 4.596 18.964 1.00 98.31 112 ASP A O 1
ATOM 864 N N . GLY A 1 113 ? -5.417 4.642 19.612 1.00 98.31 113 GLY A N 1
ATOM 865 C CA . GLY A 1 113 ? -5.370 3.248 20.064 1.00 98.31 113 GLY A CA 1
ATOM 866 C C . GLY A 1 113 ? -5.217 2.246 18.917 1.00 98.31 113 GLY A C 1
ATOM 867 O O . GLY A 1 113 ? -5.576 1.077 19.071 1.00 98.31 113 GLY A O 1
ATOM 868 N N . GLY A 1 114 ? -4.722 2.722 17.773 1.00 98.44 114 GLY A N 1
ATOM 869 C CA . GLY A 1 114 ? -4.426 1.940 16.588 1.00 98.44 114 GLY A CA 1
ATOM 870 C C . GLY A 1 114 ? -5.655 1.484 15.805 1.00 98.44 114 GLY A C 1
ATOM 871 O O . GLY A 1 114 ? -6.622 2.230 15.614 1.00 98.44 114 GLY A O 1
ATOM 872 N N . GLY A 1 115 ? -5.608 0.259 15.296 1.00 98.31 115 GLY A N 1
ATOM 873 C CA . GLY A 1 115 ? -6.669 -0.313 14.483 1.00 98.31 115 GLY A CA 1
ATOM 874 C C . GLY A 1 115 ? -6.242 -1.572 13.745 1.00 98.31 115 GLY A C 1
ATOM 875 O O . GLY A 1 115 ? -5.157 -2.113 13.951 1.00 98.31 115 GLY A O 1
ATOM 876 N N . THR A 1 116 ? -7.126 -2.028 12.867 1.00 98.44 116 THR A N 1
ATOM 877 C CA . THR A 1 116 ? -6.982 -3.299 12.163 1.00 98.44 116 THR A CA 1
ATOM 878 C C . THR A 1 116 ? -6.845 -3.077 10.667 1.00 98.44 116 THR A C 1
ATOM 880 O O . THR A 1 116 ? -7.680 -2.412 10.049 1.00 98.44 116 THR A O 1
ATOM 883 N N . PHE A 1 117 ? -5.822 -3.689 10.082 1.00 98.56 117 PHE A N 1
ATOM 884 C CA . PHE A 1 117 ? -5.657 -3.841 8.645 1.00 98.56 117 PHE A CA 1
ATOM 885 C C . PHE A 1 117 ? -6.106 -5.236 8.218 1.00 98.56 117 PHE A C 1
ATOM 887 O O . PHE A 1 117 ? -5.767 -6.233 8.857 1.00 98.56 117 PHE A O 1
ATOM 894 N N . ALA A 1 118 ? -6.836 -5.315 7.110 1.00 98.50 118 ALA A N 1
ATOM 895 C CA . ALA A 1 118 ? -7.065 -6.571 6.406 1.00 98.50 118 ALA A CA 1
ATOM 896 C C . ALA A 1 118 ? -6.446 -6.480 5.019 1.00 98.50 118 ALA A C 1
ATOM 898 O O . ALA A 1 118 ? -6.734 -5.543 4.277 1.00 98.50 118 ALA A O 1
ATOM 899 N N . ALA A 1 119 ? -5.624 -7.461 4.675 1.00 98.44 119 ALA A N 1
ATOM 900 C CA . ALA A 1 119 ? -4.989 -7.599 3.379 1.00 98.44 119 ALA A CA 1
ATOM 901 C C . ALA A 1 119 ? -5.503 -8.865 2.700 1.00 98.44 119 ALA A C 1
ATOM 903 O O . ALA A 1 119 ? -5.351 -9.971 3.219 1.00 98.44 119 ALA A O 1
ATOM 904 N N . GLU A 1 120 ? -6.121 -8.712 1.537 1.00 98.44 120 GLU A N 1
ATOM 905 C CA . GLU A 1 120 ? -6.560 -9.824 0.706 1.00 98.44 120 GLU A CA 1
ATOM 906 C C . GLU A 1 120 ? -5.691 -9.902 -0.543 1.00 98.44 120 GLU A C 1
ATOM 908 O O . GLU A 1 120 ? -5.557 -8.936 -1.290 1.00 98.44 120 GLU A O 1
ATOM 913 N N . TRP A 1 121 ? -5.161 -11.092 -0.794 1.00 97.88 121 TRP A N 1
ATOM 914 C CA . TRP A 1 121 ? -4.558 -11.476 -2.060 1.00 97.88 121 TRP A CA 1
ATOM 915 C C . TRP A 1 121 ? -5.444 -12.537 -2.715 1.00 97.88 121 TRP A C 1
ATOM 917 O O . TRP A 1 121 ? -5.466 -13.692 -2.275 1.00 97.88 121 TRP A O 1
ATOM 927 N N . ASP A 1 122 ? -6.193 -12.156 -3.749 1.00 97.44 122 ASP A N 1
ATOM 928 C CA . ASP A 1 122 ? -7.100 -13.048 -4.471 1.00 97.44 122 ASP A CA 1
ATOM 929 C C . ASP A 1 122 ? -6.778 -13.056 -5.976 1.00 97.44 122 ASP A C 1
ATOM 931 O O . ASP A 1 122 ? -7.385 -12.325 -6.768 1.00 97.44 122 ASP A O 1
ATOM 935 N N . PRO A 1 123 ? -5.840 -13.915 -6.415 1.00 96.38 123 PRO A N 1
ATOM 936 C CA . PRO A 1 123 ? -5.499 -14.027 -7.828 1.00 96.38 123 PRO A CA 1
ATOM 937 C C . PRO A 1 123 ? -6.637 -14.624 -8.669 1.00 96.38 123 PRO A C 1
ATOM 939 O O . PRO A 1 123 ? -6.650 -14.428 -9.884 1.00 96.38 123 PRO A O 1
ATOM 942 N N . ARG A 1 124 ? -7.612 -15.326 -8.065 1.00 95.81 124 ARG A N 1
ATOM 943 C CA . ARG A 1 124 ? -8.761 -15.885 -8.802 1.00 95.81 124 ARG A CA 1
ATOM 944 C C . ARG A 1 124 ? -9.735 -14.788 -9.206 1.00 95.81 124 ARG A C 1
ATOM 946 O O . ARG A 1 124 ? -10.239 -14.819 -10.325 1.00 95.81 124 ARG A O 1
ATOM 953 N N . SER A 1 125 ? -9.942 -13.818 -8.321 1.00 96.69 125 SER A N 1
ATOM 954 C CA . SER A 1 125 ? -10.726 -12.607 -8.599 1.00 96.69 125 SER A CA 1
ATOM 955 C C . SER A 1 125 ? -9.882 -11.465 -9.172 1.00 96.69 125 SER A C 1
ATOM 957 O O . SER A 1 125 ? -10.389 -10.364 -9.353 1.00 96.69 125 SER A O 1
ATOM 959 N N . GLN A 1 126 ? -8.608 -11.730 -9.487 1.00 97.44 126 GLN A N 1
ATOM 960 C CA . GLN A 1 126 ? -7.674 -10.792 -10.111 1.00 97.44 126 GLN A CA 1
ATOM 961 C C . GLN A 1 126 ? -7.491 -9.487 -9.321 1.00 97.44 126 GLN A C 1
ATOM 963 O O . GLN A 1 126 ? -7.492 -8.399 -9.899 1.00 97.44 126 GLN A O 1
ATOM 968 N N . GLN A 1 127 ? -7.326 -9.582 -8.001 1.00 97.25 127 GLN A N 1
ATOM 969 C CA . GLN A 1 127 ? -7.222 -8.399 -7.149 1.00 97.25 127 GLN A CA 1
ATOM 970 C C . GLN A 1 127 ? -6.332 -8.604 -5.921 1.00 97.25 127 GLN A C 1
ATOM 972 O O . GLN A 1 127 ? -6.242 -9.698 -5.357 1.00 97.25 127 GLN A O 1
ATOM 977 N N . ILE A 1 128 ? -5.728 -7.504 -5.479 1.00 98.44 128 ILE A N 1
ATOM 978 C CA . ILE A 1 128 ? -5.183 -7.335 -4.129 1.00 98.44 128 ILE A CA 1
ATOM 979 C C . ILE A 1 128 ? -5.921 -6.155 -3.499 1.00 98.44 128 ILE A C 1
ATOM 981 O O . ILE A 1 128 ? -6.074 -5.107 -4.130 1.00 98.44 128 ILE A O 1
ATOM 985 N N . ARG A 1 129 ? -6.432 -6.331 -2.281 1.00 98.19 129 ARG A N 1
ATOM 986 C CA . ARG A 1 129 ? -7.276 -5.339 -1.598 1.00 98.19 129 ARG A CA 1
ATOM 987 C C . ARG A 1 129 ? -6.801 -5.127 -0.173 1.00 98.19 129 ARG A C 1
ATOM 989 O O . ARG A 1 129 ? -6.443 -6.087 0.506 1.00 98.19 129 ARG A O 1
ATOM 996 N N . THR A 1 130 ? -6.825 -3.883 0.295 1.00 98.62 130 THR A N 1
ATOM 997 C CA . THR A 1 130 ? -6.490 -3.550 1.687 1.00 98.62 130 THR A CA 1
ATOM 998 C C . THR A 1 130 ? -7.559 -2.680 2.320 1.00 98.62 130 THR A C 1
ATOM 1000 O O . THR A 1 130 ? -7.961 -1.658 1.760 1.00 98.62 130 THR A O 1
ATOM 1003 N N . TRP A 1 131 ? -7.996 -3.066 3.513 1.00 98.44 131 TRP A N 1
ATOM 1004 C CA . TRP A 1 131 ? -8.904 -2.293 4.353 1.00 98.44 131 TRP A CA 1
ATOM 1005 C C . TRP A 1 131 ? -8.192 -1.843 5.616 1.00 98.44 131 TRP A C 1
ATOM 1007 O O . TRP A 1 131 ? -7.216 -2.451 6.055 1.00 98.44 131 TRP A O 1
ATOM 1017 N N . PHE A 1 132 ? -8.726 -0.778 6.198 1.00 98.25 132 PHE A N 1
ATOM 1018 C CA . PHE A 1 132 ? -8.345 -0.291 7.505 1.00 98.25 132 PHE A CA 1
ATOM 1019 C C . PHE A 1 132 ? -9.606 0.078 8.278 1.00 98.25 132 PHE A C 1
ATOM 1021 O O . PHE A 1 132 ? -10.483 0.769 7.750 1.00 98.25 132 PHE A O 1
ATOM 1028 N N . TRP A 1 133 ? -9.655 -0.324 9.542 1.00 98.00 133 TRP A N 1
ATOM 1029 C CA . TRP A 1 133 ? -10.638 0.153 10.502 1.00 98.00 133 TRP A CA 1
ATOM 1030 C C . TRP A 1 133 ? -9.910 0.654 11.741 1.00 98.00 133 TRP A C 1
ATOM 1032 O O . TRP A 1 133 ? -9.120 -0.075 12.337 1.00 98.00 133 TRP A O 1
ATOM 1042 N N . GLY A 1 134 ? -10.202 1.890 12.148 1.00 97.88 134 GLY A N 1
ATOM 1043 C CA . GLY A 1 134 ? -9.742 2.395 13.438 1.00 97.88 134 GLY A CA 1
ATOM 1044 C C . GLY A 1 134 ? -10.277 1.537 14.582 1.00 97.88 134 GLY A C 1
ATOM 1045 O O . GLY A 1 134 ? -11.329 0.902 14.449 1.00 97.88 134 GLY A O 1
ATOM 1046 N N . ARG A 1 135 ? -9.560 1.532 15.704 1.00 97.88 135 ARG A N 1
ATOM 1047 C CA . ARG A 1 135 ? -9.886 0.721 16.880 1.00 97.88 135 ARG A CA 1
ATOM 1048 C C . ARG A 1 135 ? -11.381 0.749 17.228 1.00 97.88 135 ARG A C 1
ATOM 1050 O O . ARG A 1 135 ? -11.984 1.808 17.423 1.00 97.88 135 ARG A O 1
ATOM 1057 N N . GLY A 1 136 ? -11.991 -0.430 17.322 1.00 96.56 136 GLY A N 1
ATOM 1058 C CA . GLY A 1 136 ? -13.406 -0.602 17.669 1.00 96.56 136 GLY A CA 1
ATOM 1059 C C . GLY A 1 136 ? -14.384 -0.390 16.507 1.00 96.56 136 GLY A C 1
ATOM 1060 O O . GLY A 1 136 ? -15.599 -0.432 16.725 1.00 96.56 136 GLY A O 1
ATOM 1061 N N . LYS A 1 137 ? -13.890 -0.141 15.289 1.00 97.12 137 LYS A N 1
ATOM 1062 C CA . LYS A 1 137 ? -14.685 -0.027 14.051 1.00 97.12 137 LYS A CA 1
ATOM 1063 C C . LYS A 1 137 ? -14.568 -1.255 13.153 1.00 97.12 137 LYS A C 1
ATOM 1065 O O . LYS A 1 137 ? -15.107 -1.238 12.049 1.00 97.12 137 LYS A O 1
ATOM 1070 N N . GLU A 1 138 ? -13.882 -2.296 13.613 1.00 97.25 138 GLU A N 1
ATOM 1071 C CA . GLU A 1 138 ? -13.735 -3.550 12.890 1.00 97.25 138 GLU A CA 1
ATOM 1072 C C . GLU A 1 138 ? -15.110 -4.209 12.682 1.00 97.25 138 GLU A C 1
ATOM 1074 O O . GLU A 1 138 ? -15.933 -4.216 13.611 1.00 97.25 138 GLU A O 1
ATOM 1079 N N . PRO A 1 139 ? -15.377 -4.781 11.497 1.00 97.00 139 PRO A N 1
ATOM 1080 C CA . PRO A 1 139 ? -16.621 -5.484 11.231 1.00 97.00 139 PRO A CA 1
ATOM 1081 C C . PRO A 1 139 ? -16.775 -6.718 12.142 1.00 97.00 139 PRO A C 1
ATOM 1083 O O . PRO A 1 139 ? -15.813 -7.357 12.570 1.00 97.00 139 PRO A O 1
ATOM 1086 N N . GLU A 1 140 ? -18.021 -7.033 12.503 1.00 95.88 140 GLU A N 1
ATOM 1087 C CA . GLU A 1 140 ? -18.331 -8.054 13.519 1.00 95.88 140 GLU A CA 1
ATOM 1088 C C . GLU A 1 140 ? -17.925 -9.473 13.103 1.00 95.88 140 GLU A C 1
ATOM 1090 O O . GLU A 1 140 ? -17.653 -10.337 13.935 1.00 95.88 140 GLU A O 1
ATOM 1095 N N . ASP A 1 141 ? -17.881 -9.739 11.808 1.00 96.50 141 ASP A N 1
ATOM 1096 C CA . ASP A 1 141 ? -17.485 -11.019 11.238 1.00 96.50 141 ASP A CA 1
ATOM 1097 C C . ASP A 1 141 ? -16.000 -11.348 11.500 1.00 96.50 141 ASP A C 1
ATOM 1099 O O . ASP A 1 141 ? -15.694 -12.506 11.809 1.00 96.50 141 ASP A O 1
ATOM 1103 N N . LEU A 1 142 ? -15.115 -10.339 11.521 1.00 94.56 142 LEU A N 1
ATOM 1104 C CA . LEU A 1 142 ? -13.723 -10.473 11.969 1.00 94.56 142 LEU A CA 1
ATOM 1105 C C . LEU A 1 142 ? -13.646 -10.924 13.426 1.00 94.56 142 LEU A C 1
ATOM 1107 O O . LEU A 1 142 ? -12.948 -11.890 13.733 1.00 94.56 142 LEU A O 1
ATOM 1111 N N . LYS A 1 143 ? -14.421 -10.297 14.319 1.00 89.94 143 LYS A N 1
ATOM 1112 C CA . LYS A 1 143 ? -14.442 -10.642 15.756 1.00 89.94 143 LYS A CA 1
ATOM 1113 C C . LYS A 1 143 ? -14.925 -12.069 16.007 1.00 89.94 143 LYS A C 1
ATOM 1115 O O . LYS A 1 143 ? -14.521 -12.710 16.974 1.00 89.94 143 LYS A O 1
ATOM 1120 N N . ARG A 1 144 ? -15.785 -12.587 15.127 1.00 93.88 144 ARG A N 1
ATOM 1121 C CA . ARG A 1 144 ? -16.286 -13.971 15.172 1.00 93.88 144 ARG A CA 1
ATOM 1122 C C . ARG A 1 144 ? -15.360 -14.979 14.482 1.00 93.88 144 ARG A C 1
ATOM 1124 O O . ARG A 1 144 ? -15.712 -16.157 14.431 1.00 93.88 144 ARG A O 1
ATOM 1131 N N . GLY A 1 145 ? -14.233 -14.539 13.916 1.00 93.38 145 GLY A N 1
ATOM 1132 C CA . GLY A 1 145 ? -13.293 -15.394 13.187 1.00 93.38 145 GLY A CA 1
ATOM 1133 C C . GLY A 1 145 ? -13.852 -15.965 11.880 1.00 93.38 145 GLY A C 1
ATOM 1134 O O . GLY A 1 145 ? -13.416 -17.029 11.445 1.00 93.38 145 GLY A O 1
ATOM 1135 N N . LYS A 1 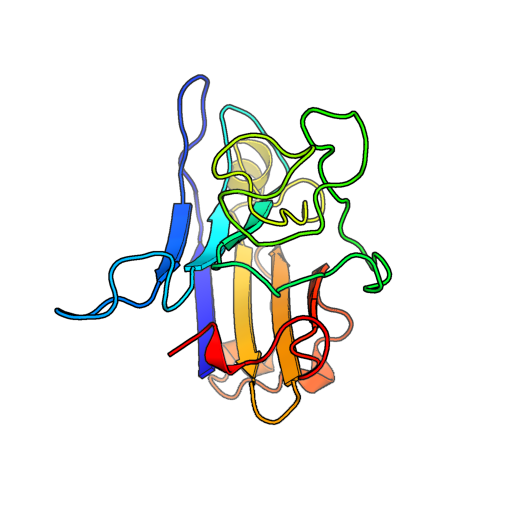146 ? -14.843 -15.301 11.272 1.00 95.62 146 LYS A N 1
ATOM 1136 C CA . LYS A 1 146 ? -15.473 -15.707 10.004 1.00 95.62 146 LYS A CA 1
ATOM 1137 C C . LYS A 1 146 ? -15.519 -14.518 9.042 1.00 95.62 146 LYS A C 1
ATOM 1139 O O . LYS A 1 146 ? -16.603 -13.978 8.846 1.00 95.62 146 LYS A O 1
ATOM 1144 N N . PRO A 1 147 ? -14.362 -14.070 8.531 1.00 96.06 147 PRO A N 1
ATOM 1145 C CA . PRO A 1 147 ? -14.286 -12.893 7.679 1.00 96.06 147 PRO A CA 1
ATOM 1146 C C . PRO A 1 147 ? -14.997 -13.093 6.337 1.00 96.06 147 PRO A C 1
ATOM 1148 O O . PRO A 1 147 ? -14.775 -14.100 5.669 1.00 96.06 147 PRO A O 1
ATOM 1151 N N . GLU A 1 148 ? -15.758 -12.086 5.923 1.00 95.88 148 GLU A N 1
ATOM 1152 C CA . GLU A 1 148 ? -16.485 -11.987 4.659 1.00 95.88 148 GLU A CA 1
ATOM 1153 C C . GLU A 1 148 ? -16.116 -10.664 3.953 1.00 95.88 148 GLU A C 1
ATOM 1155 O O . GLU A 1 148 ? -16.848 -9.672 4.030 1.00 95.88 148 GLU A O 1
ATOM 1160 N N . PRO A 1 149 ? -14.976 -10.614 3.230 1.00 95.50 149 PRO A N 1
ATOM 1161 C CA . PRO A 1 149 ? -14.440 -9.371 2.666 1.00 95.50 149 PRO A CA 1
ATOM 1162 C C . PRO A 1 149 ? -15.352 -8.620 1.692 1.00 95.50 149 PRO A C 1
ATOM 1164 O O . PRO A 1 149 ? -15.178 -7.424 1.459 1.00 95.50 149 PRO A O 1
ATOM 1167 N N . TYR A 1 150 ? -16.320 -9.311 1.092 1.00 94.00 150 TYR A N 1
ATOM 1168 C CA . TYR A 1 150 ? -17.280 -8.707 0.168 1.00 94.00 150 TYR A CA 1
ATOM 1169 C C . TYR A 1 150 ? -18.317 -7.817 0.871 1.00 94.00 150 TYR A C 1
ATOM 1171 O O . TYR A 1 150 ? -18.854 -6.913 0.230 1.00 94.00 150 TYR A O 1
ATOM 1179 N N . ASP A 1 151 ? -18.530 -8.000 2.178 1.00 95.50 151 ASP A N 1
ATOM 1180 C CA . ASP A 1 151 ? -19.485 -7.220 2.975 1.00 95.50 151 ASP A CA 1
ATOM 1181 C C . ASP A 1 151 ? -18.845 -5.987 3.640 1.00 95.50 151 ASP A C 1
ATOM 1183 O O . ASP A 1 151 ? -19.539 -5.134 4.195 1.00 95.50 151 ASP A O 1
ATOM 1187 N N . TRP A 1 152 ? -17.519 -5.849 3.571 1.00 95.88 152 TRP A N 1
ATOM 1188 C CA . TRP A 1 152 ? -16.771 -4.767 4.227 1.00 95.88 152 TRP A CA 1
ATOM 1189 C C . TRP A 1 152 ? -16.816 -3.424 3.496 1.00 95.88 152 TRP A C 1
ATOM 1191 O O . TRP A 1 152 ? -16.349 -2.410 4.019 1.00 95.88 152 TRP A O 1
ATOM 1201 N N . GLY A 1 153 ? -17.373 -3.400 2.286 1.00 93.25 153 GLY A N 1
ATOM 1202 C CA . GLY A 1 153 ? -17.394 -2.220 1.436 1.00 93.25 153 GLY A CA 1
ATOM 1203 C C . GLY A 1 153 ? -16.048 -1.949 0.760 1.00 93.25 153 GLY A C 1
ATOM 1204 O O . GLY A 1 153 ? -15.231 -2.847 0.544 1.00 93.25 153 GLY A O 1
ATOM 1205 N N . MET A 1 154 ? -15.847 -0.694 0.356 1.00 94.38 154 MET A N 1
ATOM 1206 C CA . MET A 1 154 ? -14.719 -0.316 -0.491 1.00 94.38 154 MET A CA 1
ATOM 1207 C C . MET A 1 154 ? -13.388 -0.426 0.274 1.00 94.38 154 MET A C 1
ATOM 1209 O O . MET A 1 154 ? -13.254 0.210 1.322 1.00 94.38 154 MET A O 1
ATOM 1213 N N . PRO A 1 155 ? -12.400 -1.190 -0.231 1.00 97.12 155 PRO A N 1
ATOM 1214 C CA . PRO A 1 155 ? -11.059 -1.176 0.338 1.00 97.12 155 PRO A CA 1
ATOM 1215 C C . PRO A 1 155 ? -10.430 0.195 0.130 1.00 97.12 155 PRO A C 1
ATOM 1217 O O . PRO A 1 155 ? -10.720 0.873 -0.863 1.00 97.12 155 PRO A O 1
ATOM 1220 N N . TYR A 1 156 ? -9.542 0.598 1.038 1.00 97.44 156 TYR A N 1
ATOM 1221 C CA . TYR A 1 156 ? -8.848 1.855 0.821 1.00 97.44 156 TYR A CA 1
ATOM 1222 C C . TYR A 1 156 ? -7.821 1.742 -0.295 1.00 97.44 156 TYR A C 1
ATOM 1224 O O . TYR A 1 156 ? -7.684 2.699 -1.047 1.00 97.44 156 TYR A O 1
ATOM 1232 N N . SER A 1 157 ? -7.154 0.589 -0.413 1.00 98.31 157 SER A N 1
ATOM 1233 C CA . SER A 1 157 ? -6.186 0.272 -1.462 1.00 98.31 157 SER A CA 1
ATOM 1234 C C . SER A 1 157 ? -6.690 -0.889 -2.318 1.00 98.31 157 SER A C 1
ATOM 1236 O O . SER A 1 157 ? -7.252 -1.864 -1.812 1.00 98.31 157 SER A O 1
ATOM 1238 N N . PHE A 1 158 ? -6.503 -0.769 -3.630 1.00 98.12 158 PHE A N 1
ATOM 1239 C CA . PHE A 1 158 ? -6.878 -1.782 -4.610 1.00 98.12 158 PHE A CA 1
ATOM 1240 C C . PHE A 1 158 ? -5.816 -1.858 -5.701 1.00 98.12 158 PHE A C 1
ATOM 1242 O O . PHE A 1 158 ? -5.515 -0.852 -6.345 1.00 98.12 158 PHE A O 1
ATOM 1249 N N . PHE A 1 159 ? -5.326 -3.060 -5.976 1.00 98.38 159 PHE A N 1
ATOM 1250 C CA . PHE A 1 159 ? -4.495 -3.353 -7.136 1.00 98.38 159 PHE A CA 1
ATOM 1251 C C . PHE A 1 159 ? -5.199 -4.362 -8.032 1.00 98.38 159 PHE A C 1
ATOM 1253 O O . PHE A 1 159 ? -5.703 -5.387 -7.568 1.00 98.38 159 PHE A O 1
ATOM 1260 N N . SER A 1 160 ? -5.220 -4.065 -9.328 1.00 98.12 160 SER A N 1
ATOM 1261 C CA . SER A 1 160 ? -5.731 -4.985 -10.337 1.00 98.12 160 SER A CA 1
ATOM 1262 C C . SER A 1 160 ? -4.661 -6.011 -10.670 1.00 98.12 160 SER A C 1
ATOM 1264 O O . SER A 1 160 ? -3.516 -5.635 -10.923 1.00 98.12 160 SER A O 1
ATOM 1266 N N . LEU A 1 161 ? -5.047 -7.282 -10.749 1.00 98.00 161 LEU A N 1
ATOM 1267 C CA . LEU A 1 161 ? -4.223 -8.339 -11.324 1.00 98.00 161 LEU A CA 1
ATOM 1268 C C . LEU A 1 161 ? -4.684 -8.707 -12.755 1.00 98.00 161 LEU A C 1
ATOM 1270 O O . LEU A 1 161 ? -4.693 -9.887 -13.121 1.00 98.00 161 LEU A O 1
ATOM 1274 N N . ASP A 1 162 ? -5.129 -7.718 -13.559 1.00 97.56 162 ASP A N 1
ATOM 1275 C CA . ASP A 1 162 ? -5.503 -7.926 -14.975 1.00 97.56 162 ASP A CA 1
ATOM 1276 C C . ASP A 1 162 ? -4.331 -8.612 -15.707 1.00 97.56 162 ASP A C 1
ATOM 1278 O O . ASP A 1 162 ? -3.245 -8.026 -15.791 1.00 97.56 162 ASP A O 1
ATOM 1282 N N . PRO A 1 163 ? -4.533 -9.803 -16.305 1.00 97.06 163 PRO A N 1
ATOM 1283 C CA . PRO A 1 163 ? -3.486 -10.566 -16.987 1.00 97.06 163 PRO A CA 1
ATOM 1284 C C . PRO A 1 163 ? -2.765 -9.838 -18.126 1.00 97.06 163 PRO A C 1
ATOM 1286 O O . PRO A 1 163 ? -1.761 -10.338 -18.623 1.00 97.06 163 PRO A O 1
ATOM 1289 N N . ARG A 1 164 ? -3.278 -8.697 -18.595 1.00 97.50 164 ARG A N 1
ATOM 1290 C CA . ARG A 1 164 ? -2.652 -7.885 -19.650 1.00 97.50 164 ARG A CA 1
ATOM 1291 C C . ARG A 1 164 ? -1.849 -6.706 -19.115 1.00 97.50 164 ARG A C 1
ATOM 1293 O O . ARG A 1 164 ? -1.128 -6.092 -19.895 1.00 97.50 164 ARG A O 1
ATOM 1300 N N . ARG A 1 165 ? -2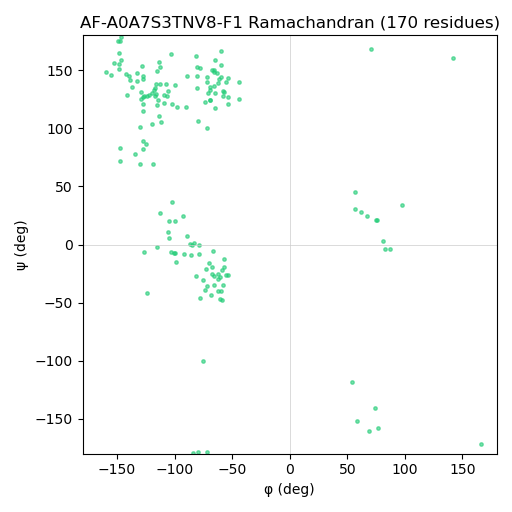.026 -6.340 -17.843 1.00 97.38 165 ARG A N 1
ATOM 1301 C CA . ARG A 1 165 ? -1.400 -5.151 -17.245 1.00 97.38 165 ARG A CA 1
ATOM 1302 C C . ARG A 1 165 ? -0.569 -5.459 -16.020 1.00 97.38 165 ARG A C 1
ATOM 1304 O O . ARG A 1 165 ? 0.491 -4.873 -15.897 1.00 97.38 165 ARG A O 1
ATOM 1311 N N . CYS A 1 166 ? -1.047 -6.336 -15.144 1.00 98.31 166 CYS A N 1
ATOM 1312 C CA . CYS A 1 166 ? -0.328 -6.815 -13.973 1.00 98.31 166 CYS A CA 1
ATOM 1313 C C . CYS A 1 166 ? -0.744 -8.264 -13.688 1.00 98.31 166 CYS A C 1
ATOM 1315 O O . CYS A 1 166 ? -1.653 -8.509 -12.903 1.00 98.31 166 CYS A O 1
ATOM 1317 N N . PRO A 1 167 ? -0.152 -9.256 -14.365 1.00 97.81 167 PRO A N 1
ATOM 1318 C CA . PRO A 1 167 ? -0.530 -10.647 -14.167 1.00 97.81 167 PRO A CA 1
ATOM 1319 C C . PRO A 1 167 ? -0.292 -11.108 -12.726 1.00 97.81 167 PRO A C 1
ATOM 1321 O O . PRO A 1 167 ? 0.741 -10.811 -12.134 1.00 97.81 167 PRO A O 1
ATOM 1324 N N . ALA A 1 168 ? -1.190 -11.944 -12.200 1.00 97.31 168 ALA A N 1
ATOM 1325 C CA . ALA A 1 168 ? -1.021 -12.564 -10.883 1.00 97.31 168 ALA A CA 1
ATOM 1326 C C . ALA A 1 168 ? 0.278 -13.386 -10.737 1.00 97.31 168 ALA A C 1
ATOM 1328 O O . ALA A 1 168 ? 0.711 -13.617 -9.619 1.00 97.31 168 ALA A O 1
ATOM 1329 N N . ALA A 1 169 ? 0.908 -13.793 -11.847 1.00 96.56 169 ALA A N 1
ATOM 1330 C CA . ALA A 1 169 ? 2.191 -14.502 -11.873 1.00 96.56 169 ALA A CA 1
ATOM 1331 C C . ALA A 1 169 ? 3.390 -13.665 -11.382 1.00 96.56 169 ALA A C 1
ATOM 1333 O O . ALA A 1 169 ? 4.489 -14.191 -11.265 1.00 96.56 169 ALA A O 1
ATOM 1334 N N . HIS A 1 170 ? 3.196 -12.375 -11.095 1.00 96.94 170 HIS A N 1
ATOM 1335 C CA . HIS A 1 170 ? 4.178 -11.597 -10.337 1.00 96.94 170 HIS A CA 1
ATOM 1336 C C . HIS A 1 170 ? 4.250 -12.004 -8.862 1.00 96.94 170 HIS A C 1
ATOM 1338 O O . HIS A 1 170 ? 5.223 -11.651 -8.215 1.00 96.94 170 HIS A O 1
ATOM 1344 N N . PHE A 1 171 ? 3.259 -12.732 -8.332 1.00 95.88 171 PHE A N 1
ATOM 1345 C CA . PHE A 1 171 ? 3.145 -13.081 -6.913 1.00 95.88 171 PHE A CA 1
ATOM 1346 C C . PHE A 1 171 ? 2.986 -14.597 -6.747 1.00 95.88 171 PHE A C 1
ATOM 1348 O O . PHE A 1 171 ? 2.097 -15.196 -7.362 1.00 95.88 171 PHE A O 1
ATOM 1355 N N . HIS A 1 172 ? 3.828 -15.209 -5.911 1.00 89.69 172 HIS A N 1
ATOM 1356 C CA . HIS A 1 172 ? 3.899 -16.661 -5.708 1.00 89.69 172 HIS A CA 1
ATOM 1357 C C . HIS A 1 172 ? 3.872 -17.059 -4.233 1.00 89.69 172 HIS A C 1
ATOM 1359 O O . HIS A 1 172 ? 4.424 -16.309 -3.402 1.00 89.69 172 HIS A O 1
#

pLDDT: mean 96.79, std 2.33, range [81.31, 98.81]

Foldseek 3Di:
DKDKDWDQADDEAAPDKDWDKDADDDPVQPPPQQKIWTQFIDHHAAQWTKTFIAFAPQAFQPPPDQDQWDFDAAQQRHGQGAQYQPDPRHPRHPGHITTFDGNQHHPSCNVQSHWMKMWDDDLVQQKTFIATDGPPRDDVCVVVVRDDPVVVPHGNDMGGCPVRRHPNSSHD

Nearest PDB structures (foldseek):
  3wdu-assembly2_B  TM=9.269E-01  e=2.343E-14  Paecilomyces sp. 'thermophila'
  3wdy-assembly2_B  TM=9.281E-01  e=4.142E-14  Paecilomyces sp. 'thermophila'
  3wdy-assembly3_C  TM=9.214E-01  e=8.020E-13  Paecilomyces sp. 'thermophila'
  2w52-assembly1_A  TM=8.808E-01  e=3.529E-12  Phanerodontia chrysosporium
  2wne-assembly1_A  TM=8.842E-01  e=5.259E-12  Phanerodontia chrysosporium

Secondary structure (DSSP, 8-state):
-EEEEEES----STT---EEEEE--BTTB-TTTT-EEEEEE--TT-SS-EEEEEBSS--B-TTSPPSS-EEPB-TTSSB--B-BTT-TTSPTT----EE--TTSSHHHHHHTT-EEEEEEEETTTTEEEEEEEETT-S-HHHHTT---GGGS---SEEEE--TTTS-GGG--